Protein AF-A0A3E3E0M1-F1 (afdb_monomer)

Nearest PDB structures (foldseek):
  2y7b-assembly1_A  TM=3.492E-01  e=2.362E+00  Homo sapiens

Secondary structure (DSSP, 8-state):
-EEEETTT--EEE-B---TTTTTT---SEEEEETTEEEEEEEE-SPPPTT-GGGEEEETTEEEEEEE-S-HHHHHHHHHHHHHHHHT-

Sequence (88 aa):
MKAINLESGKEYEVYLPDKYTNQVMTADYWTEIDGKTLLLVEINEPVQEGHEYHCYRIENKIYQGIWTNSHDELVQMYRETREQLRLF

Radius of gyration: 14.51 Å; Cα contacts (8 Å, |Δi|>4): 151; chains: 1; bounding box: 39×24×37 Å

Organism: NCBI:txid1323

Structure (mmCIF, N/CA/C/O backbone):
data_AF-A0A3E3E0M1-F1
#
_entry.id   AF-A0A3E3E0M1-F1
#
loop_
_atom_site.group_PDB
_atom_site.id
_atom_site.type_symbol
_atom_site.label_atom_id
_atom_site.label_alt_id
_atom_site.label_com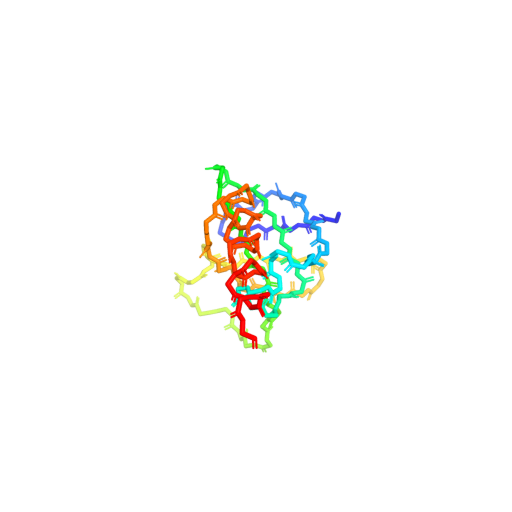p_id
_atom_site.label_asym_id
_atom_site.label_entity_id
_atom_site.label_seq_id
_atom_site.pdbx_PDB_ins_code
_atom_site.Cartn_x
_atom_site.Cartn_y
_atom_site.Cartn_z
_atom_site.occupancy
_atom_site.B_iso_or_equiv
_atom_site.auth_seq_id
_atom_site.auth_comp_id
_atom_site.auth_asym_id
_atom_site.auth_atom_id
_atom_site.pdbx_PDB_model_num
ATOM 1 N N . MET A 1 1 ? -10.885 -3.359 -5.815 1.00 94.31 1 MET A N 1
ATOM 2 C CA . MET A 1 1 ? -11.132 -3.653 -4.374 1.00 94.31 1 MET A CA 1
ATOM 3 C C . MET A 1 1 ? -10.751 -2.389 -3.634 1.00 94.31 1 MET A C 1
ATOM 5 O O . MET A 1 1 ? -9.937 -1.656 -4.170 1.00 94.31 1 MET A O 1
ATOM 9 N N . LYS A 1 2 ? -11.322 -2.084 -2.467 1.00 97.19 2 LYS A N 1
ATOM 10 C CA . LYS A 1 2 ? -11.072 -0.789 -1.823 1.00 97.19 2 LYS A CA 1
ATOM 11 C C . LYS A 1 2 ? -10.335 -0.912 -0.498 1.00 97.19 2 LYS A C 1
ATOM 13 O O . LYS A 1 2 ? -10.725 -1.715 0.347 1.00 97.19 2 LYS A O 1
ATOM 18 N N . ALA A 1 3 ? -9.323 -0.070 -0.326 1.00 97.75 3 ALA A N 1
ATOM 19 C CA . ALA A 1 3 ? -8.698 0.225 0.954 1.00 97.75 3 ALA A CA 1
ATOM 20 C C . ALA A 1 3 ? -9.261 1.522 1.528 1.00 97.75 3 ALA A C 1
ATOM 22 O O . ALA A 1 3 ? -9.449 2.495 0.803 1.00 97.75 3 ALA A O 1
ATOM 23 N N . ILE A 1 4 ? -9.495 1.543 2.836 1.00 98.00 4 ILE A N 1
ATOM 24 C CA . ILE A 1 4 ? -9.982 2.705 3.579 1.00 98.00 4 ILE A CA 1
ATOM 25 C C . ILE A 1 4 ? -8.889 3.123 4.557 1.00 98.00 4 ILE A C 1
ATOM 27 O O . ILE A 1 4 ? -8.546 2.341 5.441 1.00 98.00 4 ILE A O 1
ATOM 31 N N . ASN A 1 5 ? -8.342 4.328 4.422 1.00 97.31 5 ASN A N 1
ATOM 32 C CA . ASN A 1 5 ? -7.364 4.852 5.378 1.00 97.31 5 ASN A CA 1
ATOM 33 C C . ASN A 1 5 ? -8.022 5.053 6.756 1.00 97.31 5 ASN A C 1
ATOM 35 O O . ASN A 1 5 ? -9.097 5.648 6.837 1.00 97.31 5 ASN A O 1
ATOM 39 N N . LEU A 1 6 ? -7.400 4.547 7.824 1.00 96.31 6 LEU A N 1
ATOM 40 C CA . LEU A 1 6 ? -8.023 4.517 9.153 1.00 96.31 6 LEU A CA 1
ATOM 41 C C . LEU A 1 6 ? -8.130 5.895 9.817 1.00 96.31 6 LEU A C 1
ATOM 43 O O . LEU A 1 6 ? -9.058 6.108 10.590 1.00 96.31 6 LEU A O 1
ATOM 47 N N . GLU A 1 7 ? -7.225 6.822 9.506 1.00 95.38 7 GLU A N 1
ATOM 48 C CA . GLU A 1 7 ? -7.265 8.190 10.037 1.00 95.38 7 GLU A CA 1
ATOM 49 C C . GLU A 1 7 ? -8.286 9.059 9.286 1.00 95.38 7 GLU A C 1
ATOM 51 O O . GLU A 1 7 ? -9.165 9.676 9.882 1.00 95.38 7 GLU A O 1
ATOM 56 N N . SER A 1 8 ? -8.177 9.113 7.957 1.00 96.12 8 SER A N 1
ATOM 57 C CA . SER A 1 8 ? -8.943 10.051 7.124 1.00 96.12 8 SER A CA 1
ATOM 58 C C . SER A 1 8 ? -10.280 9.504 6.621 1.00 96.12 8 SER A C 1
ATOM 60 O O . SER A 1 8 ? -11.105 10.271 6.125 1.00 96.12 8 SER A O 1
ATOM 62 N N . GLY A 1 9 ? -10.482 8.185 6.665 1.00 96.75 9 GLY A N 1
ATOM 63 C CA . GLY A 1 9 ? -11.644 7.515 6.077 1.00 96.75 9 GLY A CA 1
ATOM 64 C C . GLY A 1 9 ? -11.684 7.531 4.543 1.00 96.75 9 GLY A C 1
ATOM 65 O O . GLY A 1 9 ? -12.669 7.080 3.962 1.00 96.75 9 GLY A O 1
ATOM 66 N N . LYS A 1 10 ? -10.647 8.046 3.867 1.00 97.12 10 LYS A N 1
ATOM 67 C CA . LYS A 1 10 ? -10.582 8.086 2.399 1.00 97.12 10 LYS A CA 1
ATOM 68 C C . LYS A 1 10 ? -10.454 6.684 1.808 1.00 97.12 10 LYS A C 1
ATOM 70 O O . LYS A 1 10 ? -9.716 5.850 2.334 1.00 97.12 10 LYS A O 1
ATOM 75 N N . GLU A 1 11 ? -11.139 6.467 0.688 1.00 97.94 11 GLU A N 1
ATOM 76 C CA . GLU A 1 11 ? -11.115 5.212 -0.062 1.00 97.94 11 GLU A CA 1
ATOM 77 C C . GLU A 1 11 ? -10.144 5.278 -1.244 1.00 97.94 11 GLU A C 1
ATOM 79 O O . GLU A 1 11 ? -10.109 6.274 -1.968 1.00 97.94 11 GLU A O 1
ATOM 84 N N . TYR A 1 12 ? -9.424 4.184 -1.479 1.00 97.81 12 TYR A N 1
ATOM 85 C CA . TYR A 1 12 ? -8.490 4.018 -2.591 1.00 97.81 12 TYR A CA 1
ATOM 86 C C . TYR A 1 12 ? -8.730 2.673 -3.278 1.00 97.81 12 TYR A C 1
ATOM 88 O O . TYR A 1 12 ? -8.949 1.662 -2.605 1.00 97.81 12 TYR A O 1
ATOM 96 N N . GLU A 1 13 ? -8.693 2.648 -4.612 1.00 98.25 13 GLU A N 1
ATOM 97 C CA . GLU A 1 13 ? -8.711 1.388 -5.361 1.00 98.25 13 GLU A CA 1
ATOM 98 C C . GLU A 1 13 ? -7.370 0.675 -5.204 1.00 98.25 13 GLU A C 1
ATOM 100 O O . GLU A 1 13 ? -6.319 1.255 -5.455 1.00 98.25 13 GLU A O 1
ATOM 105 N N . VAL A 1 14 ? -7.420 -0.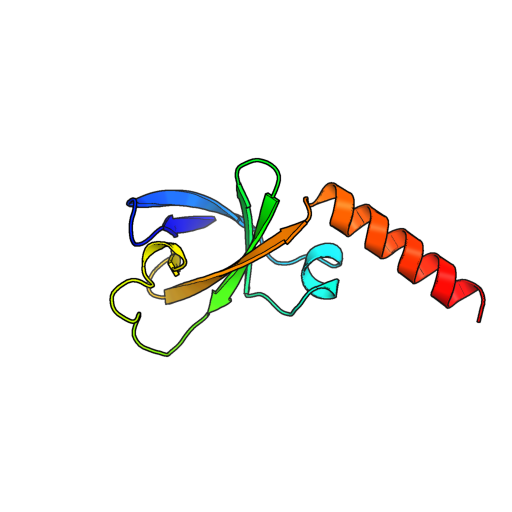595 -4.816 1.00 98.12 14 VAL A N 1
ATOM 106 C CA . VAL A 1 14 ? -6.243 -1.444 -4.645 1.00 98.12 14 VAL A CA 1
ATOM 107 C C . VAL A 1 14 ? -6.216 -2.587 -5.648 1.00 98.12 14 VAL A C 1
ATOM 109 O O . VAL A 1 14 ? -7.255 -3.114 -6.072 1.00 98.12 14 VAL A O 1
ATOM 112 N N . TYR A 1 15 ? -4.995 -2.996 -5.971 1.00 97.75 15 TYR A N 1
ATOM 113 C CA . TYR A 1 15 ? -4.659 -4.007 -6.959 1.00 97.75 15 TYR A CA 1
ATOM 114 C C . TYR A 1 15 ? -3.798 -5.099 -6.333 1.00 97.75 15 TYR A C 1
ATOM 116 O O . TYR A 1 15 ? -3.118 -4.883 -5.328 1.00 97.75 15 TYR A O 1
ATOM 124 N N . LEU A 1 16 ? -3.811 -6.280 -6.948 1.00 98.00 16 LEU A N 1
ATOM 125 C CA . LEU A 1 16 ? -2.887 -7.343 -6.572 1.00 98.00 16 LEU A CA 1
ATOM 126 C C . LEU A 1 16 ? -1.445 -6.955 -6.948 1.00 98.00 16 LEU A C 1
ATOM 128 O O . LEU A 1 16 ? -1.247 -6.287 -7.969 1.00 98.00 16 LEU A O 1
ATOM 132 N N . PRO A 1 17 ? -0.445 -7.386 -6.162 1.00 97.19 17 PRO A N 1
ATOM 133 C CA . PRO A 1 17 ? 0.959 -7.154 -6.458 1.00 97.19 17 PRO A CA 1
ATOM 134 C C . PRO A 1 17 ? 1.342 -7.721 -7.820 1.00 97.19 17 PRO A C 1
ATOM 136 O O . PRO A 1 17 ? 0.970 -8.841 -8.181 1.00 97.19 17 PRO A O 1
ATOM 139 N N . ASP A 1 18 ? 2.153 -6.972 -8.553 1.00 96.31 18 ASP A N 1
ATOM 140 C CA . ASP A 1 18 ? 2.762 -7.428 -9.790 1.00 96.31 18 ASP A CA 1
ATOM 141 C C . ASP A 1 18 ? 4.267 -7.657 -9.615 1.00 96.31 18 ASP A C 1
ATOM 143 O O . ASP A 1 18 ? 4.837 -7.552 -8.528 1.00 96.31 18 ASP A O 1
ATOM 147 N N . LYS A 1 19 ? 4.947 -8.020 -10.704 1.00 95.62 19 LYS A N 1
ATOM 148 C CA . LYS A 1 19 ? 6.390 -8.286 -10.670 1.00 95.62 19 LYS A CA 1
ATOM 149 C C . LYS A 1 19 ? 7.232 -7.055 -10.300 1.00 95.62 19 LYS A C 1
ATOM 151 O O . LYS A 1 19 ? 8.374 -7.243 -9.895 1.00 95.62 19 LYS A O 1
ATOM 156 N N . TYR A 1 20 ? 6.710 -5.841 -10.481 1.00 96.44 20 TYR A N 1
ATOM 157 C CA . TYR A 1 20 ? 7.411 -4.594 -10.192 1.00 96.44 20 TYR A CA 1
ATOM 158 C C . TYR A 1 20 ? 7.256 -4.217 -8.723 1.00 96.44 20 TYR A C 1
ATOM 160 O O . TYR A 1 20 ? 8.239 -3.843 -8.093 1.00 96.44 20 TYR A O 1
ATOM 168 N N . THR A 1 21 ? 6.067 -4.378 -8.145 1.00 96.25 21 THR A N 1
ATOM 169 C CA . THR A 1 21 ? 5.860 -4.168 -6.706 1.00 96.25 21 THR A CA 1
ATOM 170 C C . THR A 1 21 ? 6.533 -5.267 -5.883 1.00 96.25 21 THR A C 1
ATOM 172 O O . THR A 1 21 ? 7.195 -4.975 -4.890 1.00 96.25 21 THR A O 1
ATOM 175 N N . ASN A 1 22 ? 6.472 -6.522 -6.348 1.00 94.69 22 ASN A N 1
ATOM 176 C CA . ASN A 1 22 ? 7.088 -7.669 -5.669 1.00 94.69 22 ASN A CA 1
ATOM 177 C C . ASN A 1 22 ? 8.619 -7.620 -5.620 1.00 94.69 22 ASN A C 1
ATOM 179 O O . ASN A 1 22 ? 9.219 -8.311 -4.799 1.00 94.69 22 ASN A O 1
ATOM 183 N N . GLN A 1 23 ? 9.265 -6.832 -6.486 1.00 92.94 23 GLN A N 1
ATOM 184 C CA . GLN A 1 23 ? 10.717 -6.646 -6.424 1.00 92.94 23 GLN A CA 1
ATOM 185 C C . GLN A 1 23 ? 11.138 -5.832 -5.188 1.00 92.94 23 GLN A C 1
ATOM 187 O O . GLN A 1 23 ? 12.266 -5.975 -4.728 1.00 92.94 23 GLN A O 1
ATOM 192 N N . VAL A 1 24 ? 10.248 -4.967 -4.681 1.00 93.88 24 VAL A N 1
ATOM 193 C CA . VAL A 1 24 ? 10.497 -4.125 -3.505 1.00 93.88 24 VAL A CA 1
ATOM 194 C C . VAL A 1 24 ? 10.309 -4.962 -2.249 1.00 93.88 24 VAL A C 1
ATOM 196 O O . VAL A 1 24 ? 11.208 -5.056 -1.418 1.00 93.88 24 VAL A O 1
ATOM 199 N N . MET A 1 25 ? 9.136 -5.585 -2.127 1.00 94.69 25 MET A N 1
ATOM 200 C CA . MET A 1 25 ? 8.809 -6.521 -1.058 1.00 94.69 25 MET A CA 1
ATOM 201 C C . MET A 1 25 ? 7.559 -7.331 -1.405 1.00 94.69 25 MET A C 1
ATOM 203 O O . MET A 1 25 ? 6.793 -6.971 -2.297 1.00 94.69 25 MET A O 1
ATOM 207 N N . THR A 1 26 ? 7.324 -8.410 -0.658 1.00 94.69 26 THR A N 1
ATOM 208 C CA . THR A 1 26 ? 6.051 -9.138 -0.717 1.00 94.69 26 THR A CA 1
ATOM 209 C C . THR A 1 26 ? 4.976 -8.326 -0.002 1.00 94.69 26 THR A C 1
ATOM 211 O O . THR A 1 26 ? 5.028 -8.169 1.215 1.00 94.69 26 THR A O 1
ATOM 214 N N . ALA A 1 27 ? 4.033 -7.799 -0.775 1.00 97.06 27 ALA A N 1
ATOM 215 C CA . ALA A 1 27 ? 2.842 -7.113 -0.288 1.00 97.06 27 ALA A CA 1
ATOM 216 C C . ALA A 1 27 ? 1.596 -7.943 -0.616 1.00 97.06 27 ALA A C 1
ATOM 218 O O . ALA A 1 27 ? 1.654 -8.824 -1.470 1.00 97.06 27 ALA A O 1
ATOM 219 N N . ASP A 1 28 ? 0.473 -7.648 0.030 1.00 97.81 28 ASP A N 1
ATOM 220 C CA . ASP A 1 28 ? -0.819 -8.274 -0.269 1.00 97.81 28 ASP A CA 1
ATOM 221 C C . ASP A 1 28 ? -1.582 -7.492 -1.336 1.00 97.81 28 ASP A C 1
ATOM 223 O O . ASP A 1 28 ? -2.268 -8.074 -2.177 1.00 97.81 28 ASP A O 1
ATOM 227 N N . TYR A 1 29 ? -1.428 -6.166 -1.316 1.00 98.31 29 TYR A N 1
ATOM 228 C CA . TYR A 1 29 ? -2.036 -5.244 -2.266 1.00 98.31 29 TYR A CA 1
ATOM 229 C C . TYR A 1 29 ? -1.130 -4.042 -2.525 1.00 98.31 29 TYR A C 1
ATOM 231 O O . TYR A 1 29 ? -0.183 -3.773 -1.784 1.00 98.31 29 TYR A O 1
ATOM 239 N N . TRP A 1 30 ? -1.455 -3.274 -3.560 1.00 98.19 30 TRP A N 1
ATOM 240 C CA . TRP A 1 30 ? -0.882 -1.950 -3.770 1.00 98.19 30 TRP A CA 1
ATOM 241 C C . TRP A 1 30 ? -1.908 -0.969 -4.340 1.00 98.19 30 TRP A C 1
ATOM 243 O O . TRP A 1 30 ? -2.919 -1.368 -4.917 1.00 98.19 30 TRP A O 1
ATOM 253 N N . THR A 1 31 ? -1.641 0.323 -4.175 1.00 97.88 31 THR A N 1
ATOM 254 C CA . THR A 1 31 ? -2.381 1.430 -4.800 1.00 97.88 31 THR A CA 1
ATOM 255 C C . THR A 1 31 ? -1.414 2.540 -5.187 1.00 97.88 31 THR A C 1
ATOM 257 O O . THR A 1 31 ? -0.301 2.611 -4.666 1.00 97.88 31 THR A O 1
ATOM 260 N N . GLU A 1 32 ? -1.844 3.428 -6.076 1.00 97.12 32 GLU A N 1
ATOM 261 C CA . GLU A 1 32 ? -1.142 4.673 -6.367 1.00 97.12 32 GLU A CA 1
ATOM 262 C C . GLU A 1 32 ? -1.880 5.851 -5.732 1.00 97.12 32 GLU A C 1
ATOM 264 O O . GLU A 1 32 ? -3.101 5.970 -5.848 1.00 97.12 32 GLU A O 1
ATOM 269 N N . ILE A 1 33 ? -1.143 6.703 -5.025 1.00 95.69 33 ILE A N 1
ATOM 270 C CA . ILE A 1 33 ? -1.663 7.902 -4.368 1.00 95.69 33 ILE A CA 1
ATOM 271 C C . ILE A 1 33 ? -0.631 9.006 -4.582 1.00 95.69 33 ILE A C 1
ATOM 273 O O . ILE A 1 33 ? 0.550 8.811 -4.304 1.00 95.69 33 ILE A O 1
ATOM 277 N N . ASP A 1 34 ? -1.071 10.151 -5.104 1.00 94.38 34 ASP A N 1
ATOM 278 C CA . ASP A 1 34 ? -0.223 11.321 -5.369 1.00 94.38 34 ASP A CA 1
ATOM 279 C C . ASP A 1 34 ? 1.065 10.992 -6.158 1.00 94.38 34 ASP A C 1
ATOM 281 O O . ASP A 1 34 ? 2.143 11.529 -5.900 1.00 94.38 34 ASP A O 1
ATOM 285 N N . GLY A 1 35 ? 0.959 10.075 -7.130 1.00 95.56 35 GLY A N 1
ATOM 286 C CA . GLY A 1 35 ? 2.074 9.638 -7.978 1.00 95.56 35 GLY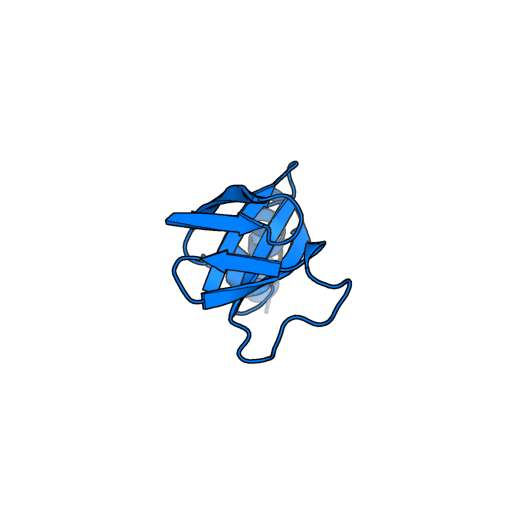 A CA 1
ATOM 287 C C . GLY A 1 35 ? 3.098 8.739 -7.275 1.00 95.56 35 GLY A C 1
ATOM 288 O O . GLY A 1 35 ? 4.194 8.523 -7.796 1.00 95.56 35 GLY A O 1
ATOM 289 N N . LYS A 1 36 ? 2.780 8.225 -6.084 1.00 97.38 36 LYS A N 1
ATOM 290 C CA . LYS A 1 36 ? 3.604 7.271 -5.336 1.00 97.38 36 LYS A CA 1
ATOM 291 C C . LYS A 1 36 ? 2.884 5.944 -5.176 1.00 97.38 36 LYS A C 1
ATOM 293 O O . LYS A 1 36 ? 1.674 5.895 -4.966 1.00 97.38 36 LYS A O 1
ATOM 298 N N . THR A 1 37 ? 3.654 4.864 -5.244 1.00 98.00 37 THR A N 1
ATOM 299 C CA . THR A 1 37 ? 3.144 3.523 -4.967 1.00 98.00 37 THR A CA 1
ATOM 300 C C . THR A 1 37 ? 3.095 3.318 -3.458 1.00 98.00 37 THR A C 1
ATOM 302 O O . THR A 1 37 ? 4.096 3.501 -2.759 1.00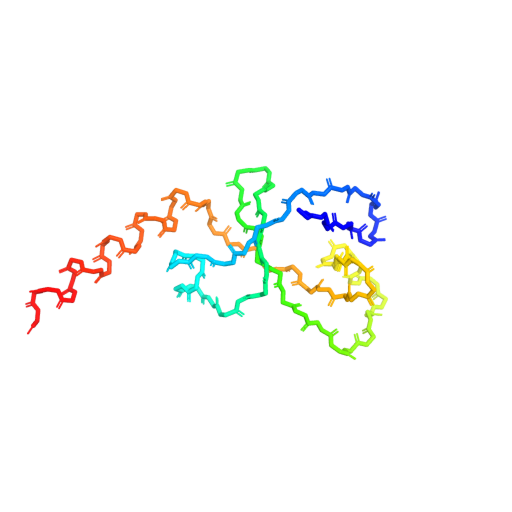 98.00 37 THR A O 1
ATOM 305 N N . LEU A 1 38 ? 1.937 2.902 -2.963 1.00 98.12 38 LEU A N 1
ATOM 306 C CA . LEU A 1 38 ? 1.738 2.435 -1.602 1.00 98.12 38 LEU A CA 1
ATOM 307 C C . LEU A 1 38 ? 1.564 0.919 -1.625 1.00 98.12 38 LEU A C 1
ATOM 309 O O . LEU A 1 38 ? 0.606 0.412 -2.210 1.00 98.12 38 LEU A O 1
ATOM 313 N N . LEU A 1 39 ? 2.474 0.205 -0.973 1.00 98.31 39 LEU A N 1
ATOM 314 C CA . LEU A 1 39 ? 2.376 -1.234 -0.751 1.00 98.31 39 LEU A CA 1
ATOM 315 C C . LEU A 1 39 ? 1.629 -1.491 0.558 1.00 98.31 39 LEU A C 1
ATOM 317 O O . LEU A 1 39 ? 1.872 -0.809 1.551 1.00 98.31 39 LEU A O 1
ATOM 321 N N . LEU A 1 40 ? 0.719 -2.459 0.559 1.00 98.19 40 LEU A N 1
ATOM 322 C CA . LEU A 1 40 ? -0.125 -2.796 1.701 1.00 98.19 40 LEU A CA 1
ATOM 323 C C . LEU A 1 40 ? 0.197 -4.211 2.170 1.00 98.19 40 LEU A C 1
ATOM 325 O O . LEU A 1 40 ? 0.048 -5.166 1.406 1.00 98.19 40 LEU A O 1
ATOM 329 N N . VAL A 1 41 ? 0.625 -4.327 3.424 1.00 97.38 41 VAL A N 1
ATOM 330 C CA . VAL A 1 41 ? 0.990 -5.596 4.067 1.00 97.38 41 VAL A CA 1
ATOM 331 C C . VAL A 1 41 ? 0.038 -5.853 5.222 1.00 97.38 41 VAL A C 1
ATOM 333 O O . VAL A 1 41 ? -0.130 -4.983 6.077 1.00 97.38 41 VAL A O 1
ATOM 336 N N . GLU A 1 42 ? -0.603 -7.017 5.240 1.00 97.38 42 GLU A N 1
ATOM 337 C CA . GLU A 1 42 ? -1.521 -7.406 6.307 1.00 97.38 42 GLU A CA 1
ATOM 338 C C . GLU A 1 42 ? -0.784 -7.438 7.647 1.00 97.38 42 GLU A C 1
ATOM 340 O O . GLU A 1 42 ? 0.278 -8.050 7.784 1.00 97.38 42 GLU A O 1
ATOM 345 N N . ILE A 1 43 ? -1.369 -6.795 8.655 1.00 95.81 43 ILE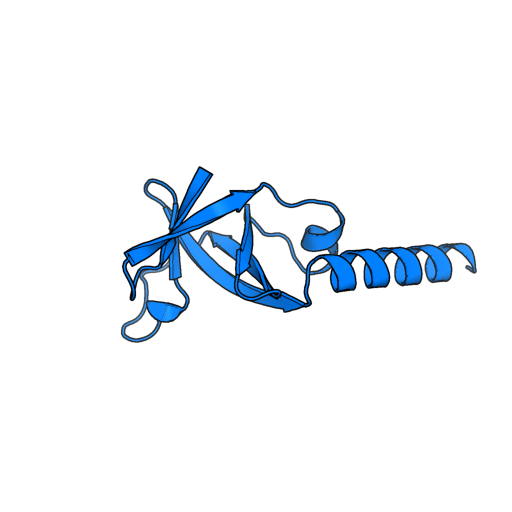 A N 1
ATOM 346 C CA . ILE A 1 43 ? -0.878 -6.855 10.026 1.00 95.81 43 ILE A CA 1
ATOM 347 C C . ILE A 1 43 ? -1.892 -7.580 10.901 1.00 95.81 43 ILE A C 1
ATOM 349 O O . ILE A 1 43 ? -3.100 -7.374 10.804 1.00 95.81 43 ILE A O 1
ATOM 353 N N . ASN A 1 44 ? -1.374 -8.428 11.785 1.00 93.38 44 ASN A N 1
ATOM 354 C CA . ASN A 1 44 ? -2.170 -9.125 12.798 1.00 93.38 44 ASN A CA 1
ATOM 355 C C . ASN A 1 44 ? -2.075 -8.449 14.173 1.00 93.38 44 ASN A C 1
ATOM 357 O O . ASN A 1 44 ? -2.700 -8.894 15.135 1.00 93.38 44 ASN A O 1
ATOM 361 N N . GLU A 1 45 ? -1.271 -7.393 14.275 1.00 90.00 45 GLU A N 1
ATOM 362 C CA . GLU A 1 45 ? -1.084 -6.628 15.499 1.00 90.00 45 GLU A CA 1
ATOM 363 C C . GLU A 1 45 ? -2.117 -5.497 15.595 1.00 90.00 45 GLU A C 1
ATOM 365 O O . GLU A 1 45 ? -2.540 -4.954 14.568 1.00 90.00 45 GLU A O 1
ATOM 370 N N . PRO A 1 46 ? -2.530 -5.113 16.815 1.00 90.19 46 PRO A N 1
ATOM 371 C CA . PRO A 1 46 ? -3.360 -3.934 17.008 1.00 90.19 46 PRO A CA 1
ATOM 372 C C . PRO A 1 46 ? -2.681 -2.682 16.448 1.00 90.19 46 PRO A C 1
ATOM 374 O O . PRO A 1 46 ? -1.478 -2.482 16.630 1.00 90.19 46 PRO A O 1
ATOM 377 N N . VAL A 1 47 ? -3.467 -1.805 15.822 1.00 91.94 47 VAL A N 1
ATOM 378 C CA . VAL A 1 47 ? -2.984 -0.483 15.411 1.00 91.94 47 VAL A CA 1
ATOM 379 C C . VAL A 1 47 ? -2.611 0.302 16.665 1.00 91.94 47 VAL A C 1
ATOM 381 O O . VAL A 1 47 ? -3.430 0.456 17.571 1.00 91.94 47 VAL A O 1
ATOM 384 N N . GLN A 1 48 ? -1.360 0.752 16.731 1.00 89.44 48 GLN A N 1
ATOM 385 C CA . GLN A 1 48 ? -0.874 1.580 17.830 1.00 89.44 48 GLN A CA 1
ATOM 386 C C . GLN A 1 48 ? -1.430 2.999 17.696 1.00 89.44 48 GLN A C 1
ATOM 388 O O . GLN A 1 48 ? -1.568 3.505 16.581 1.00 89.44 48 GLN A O 1
ATOM 393 N N . GLU A 1 49 ? -1.728 3.632 18.831 1.00 89.94 49 GLU A N 1
ATOM 394 C CA . GLU A 1 49 ? -2.213 5.013 18.860 1.00 89.94 49 GLU A CA 1
ATOM 395 C C . GLU A 1 49 ? -1.212 5.939 18.162 1.00 89.94 49 GLU A C 1
ATOM 397 O O . GLU A 1 49 ? -0.012 5.916 18.446 1.00 89.94 49 GLU A O 1
ATOM 402 N N . GLY A 1 50 ? -1.715 6.739 17.229 1.00 88.06 50 GLY A N 1
ATOM 403 C CA . GLY A 1 50 ? -0.914 7.637 16.415 1.00 88.06 50 GLY A CA 1
ATOM 404 C C . 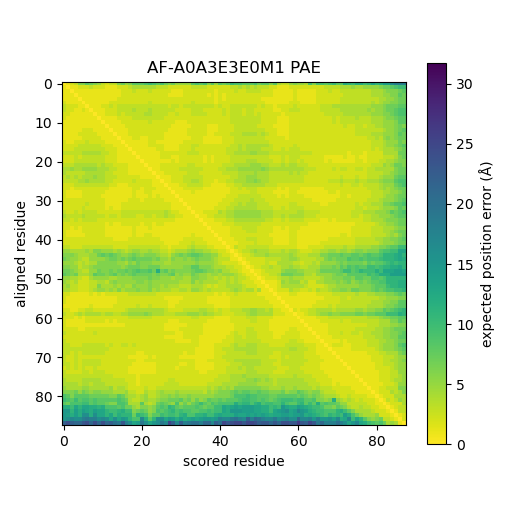GLY A 1 50 ? -0.319 6.991 15.167 1.00 88.06 50 GLY A C 1
ATOM 405 O O . GLY A 1 50 ? 0.359 7.700 14.441 1.00 88.06 50 GLY A O 1
ATOM 406 N N . HIS A 1 51 ? -0.534 5.699 14.884 1.00 87.94 51 HIS A N 1
ATOM 407 C CA . HIS A 1 51 ? -0.089 5.027 13.647 1.00 87.94 51 HIS A CA 1
ATOM 408 C C . HIS A 1 51 ? -1.230 4.798 12.635 1.00 87.94 51 HIS A C 1
ATOM 410 O O . HIS A 1 51 ? -1.024 4.198 11.574 1.00 87.94 51 HIS A O 1
ATOM 416 N N . GLU A 1 52 ? -2.438 5.285 12.923 1.00 91.44 52 GLU A N 1
ATOM 417 C CA . GLU A 1 52 ? -3.638 5.100 12.100 1.00 91.44 52 GLU A CA 1
ATOM 418 C C . GLU A 1 52 ? -3.477 5.705 10.700 1.00 91.44 52 GLU A C 1
ATOM 420 O O . GLU A 1 52 ? -3.992 5.159 9.725 1.00 91.44 52 GLU A O 1
ATOM 425 N N . TYR A 1 53 ? -2.711 6.793 10.586 1.00 88.12 53 TYR A N 1
ATOM 426 C CA . TYR A 1 53 ? -2.451 7.500 9.329 1.00 88.12 53 TYR A CA 1
ATOM 427 C C . TYR A 1 53 ? -1.726 6.639 8.282 1.00 88.12 53 TYR A C 1
ATOM 429 O O . TYR A 1 53 ? -1.895 6.838 7.076 1.00 88.12 53 TYR A O 1
ATOM 437 N N . HIS A 1 54 ? -0.978 5.626 8.731 1.00 93.12 54 HIS A N 1
ATOM 438 C CA . HIS A 1 54 ? -0.308 4.642 7.881 1.00 93.12 54 HIS A CA 1
ATOM 439 C C . HIS A 1 54 ? -1.085 3.334 7.714 1.00 93.12 54 HIS A C 1
ATOM 441 O O . HIS A 1 54 ? -0.609 2.438 7.018 1.00 93.12 54 HIS A O 1
ATOM 447 N N . CYS A 1 55 ? -2.258 3.197 8.328 1.00 97.00 55 CYS A N 1
ATOM 448 C CA . CYS A 1 55 ? -3.014 1.954 8.323 1.00 97.00 55 CYS A CA 1
ATOM 449 C C . CYS A 1 55 ? -4.256 2.049 7.435 1.00 97.00 55 CYS A C 1
ATOM 451 O O . CYS A 1 55 ? -4.920 3.084 7.335 1.00 97.00 55 CYS A O 1
ATOM 453 N N . TYR A 1 56 ? -4.584 0.931 6.796 1.00 98.00 56 TYR A N 1
ATOM 454 C CA . TYR A 1 56 ? -5.685 0.818 5.855 1.00 98.00 56 TYR A CA 1
ATOM 455 C C . TYR A 1 56 ? -6.520 -0.412 6.175 1.00 98.00 56 TYR A C 1
ATOM 457 O O . TYR A 1 56 ? -5.989 -1.479 6.467 1.00 98.00 56 TYR A O 1
ATOM 465 N N . ARG A 1 57 ? -7.840 -0.282 6.085 1.00 97.69 57 ARG A N 1
ATOM 466 C CA . ARG A 1 57 ? -8.763 -1.409 6.158 1.00 97.69 57 ARG A CA 1
ATOM 467 C C . ARG A 1 57 ? -9.173 -1.835 4.761 1.00 97.69 57 ARG A C 1
ATOM 469 O O . ARG A 1 57 ? -9.691 -1.020 4.000 1.00 97.69 57 ARG A O 1
ATOM 476 N N . ILE A 1 58 ? -9.009 -3.115 4.468 1.00 97.81 58 ILE A N 1
ATOM 477 C CA . ILE A 1 58 ? -9.596 -3.770 3.300 1.00 97.81 58 ILE A CA 1
ATOM 478 C C . ILE A 1 58 ? -10.479 -4.885 3.849 1.00 97.81 58 ILE A C 1
ATOM 480 O O . ILE A 1 58 ? -10.006 -5.756 4.579 1.00 97.81 58 ILE A O 1
ATOM 484 N N . GLU A 1 59 ? -11.775 -4.824 3.547 1.00 95.06 59 GLU A N 1
ATOM 485 C CA . GLU A 1 59 ? -12.778 -5.714 4.145 1.00 95.06 59 GLU A CA 1
ATOM 486 C C . GLU A 1 59 ? -12.702 -5.695 5.690 1.00 95.06 59 GLU A C 1
ATOM 488 O O . GLU A 1 59 ? -12.910 -4.645 6.300 1.00 95.06 59 GLU A O 1
ATOM 493 N N . ASN A 1 60 ? -12.385 -6.831 6.323 1.00 93.94 60 ASN A N 1
ATOM 494 C CA . ASN A 1 60 ? -12.264 -6.982 7.779 1.00 93.94 60 ASN A CA 1
ATOM 495 C C . ASN A 1 60 ? -10.809 -7.095 8.263 1.00 93.94 60 ASN A C 1
ATOM 497 O O . ASN A 1 60 ? -10.573 -7.481 9.407 1.00 93.94 60 ASN A O 1
ATOM 501 N N . LYS A 1 61 ? -9.839 -6.788 7.399 1.00 97.31 61 LYS A N 1
ATOM 502 C CA . LYS A 1 61 ? -8.408 -6.915 7.679 1.00 97.31 61 LYS A CA 1
ATOM 503 C C . LYS A 1 61 ? -7.726 -5.553 7.667 1.00 97.31 61 LYS A C 1
ATOM 505 O O . LYS A 1 61 ? -8.170 -4.632 6.975 1.00 97.31 61 LYS A O 1
ATOM 510 N N . ILE A 1 62 ? -6.657 -5.436 8.448 1.00 97.50 62 ILE A N 1
ATOM 511 C CA . ILE A 1 62 ? -5.868 -4.213 8.579 1.00 97.50 62 ILE A CA 1
ATOM 512 C C . ILE A 1 62 ? -4.520 -4.413 7.900 1.00 97.50 62 ILE A C 1
ATOM 514 O O . ILE A 1 62 ? -3.888 -5.457 8.035 1.00 97.50 62 ILE A O 1
ATOM 518 N N . TYR A 1 63 ? -4.098 -3.387 7.175 1.00 98.00 63 TYR A N 1
ATOM 519 C CA . TYR A 1 63 ? -2.880 -3.364 6.392 1.00 98.00 63 TYR A CA 1
ATOM 520 C C . TYR A 1 63 ? -2.042 -2.158 6.789 1.00 98.00 63 TYR A C 1
ATOM 522 O O . TYR A 1 63 ? -2.564 -1.047 6.905 1.00 98.00 63 TYR A O 1
ATOM 530 N N . GLN A 1 64 ? -0.740 -2.365 6.949 1.00 97.25 64 GLN A N 1
ATOM 531 C CA . GLN A 1 64 ? 0.227 -1.287 7.071 1.00 97.25 64 GLN A CA 1
ATOM 532 C C . GLN A 1 64 ? 0.667 -0.833 5.679 1.00 97.25 64 GLN A C 1
ATOM 534 O O . GLN A 1 64 ? 1.009 -1.647 4.819 1.00 97.25 64 GLN A O 1
ATOM 539 N N . GLY A 1 65 ? 0.649 0.479 5.467 1.00 96.75 65 GLY A N 1
ATOM 540 C CA . GLY A 1 65 ? 1.095 1.125 4.246 1.00 96.75 65 GLY A CA 1
ATOM 541 C C . GLY A 1 65 ? 2.591 1.418 4.252 1.00 96.75 65 GLY A C 1
ATOM 542 O O . GLY A 1 65 ? 3.098 2.083 5.154 1.00 96.75 65 GLY A O 1
ATOM 543 N N . ILE A 1 66 ? 3.284 0.969 3.208 1.00 96.19 66 ILE A N 1
ATOM 544 C CA . ILE A 1 66 ? 4.709 1.198 2.975 1.00 96.19 66 ILE A CA 1
ATOM 545 C C . ILE A 1 66 ? 4.858 1.958 1.660 1.00 96.19 66 ILE A C 1
ATOM 547 O O . ILE A 1 66 ? 4.545 1.449 0.582 1.00 96.19 66 ILE A O 1
ATOM 551 N N . TRP A 1 67 ? 5.317 3.203 1.754 1.00 96.25 67 TRP A N 1
ATOM 552 C CA . TRP A 1 67 ? 5.528 4.057 0.590 1.00 96.25 67 TRP A CA 1
ATOM 553 C C . TRP A 1 67 ? 6.802 3.681 -0.154 1.00 96.25 67 TRP A C 1
ATOM 555 O O . TRP A 1 67 ? 7.845 3.426 0.449 1.00 96.25 67 TRP A O 1
ATOM 565 N N . THR A 1 68 ? 6.729 3.716 -1.478 1.00 96.50 68 THR A N 1
ATOM 566 C CA . THR A 1 68 ? 7.885 3.549 -2.354 1.00 96.50 68 THR A CA 1
ATOM 567 C C . THR A 1 68 ? 7.823 4.544 -3.517 1.00 96.50 68 THR 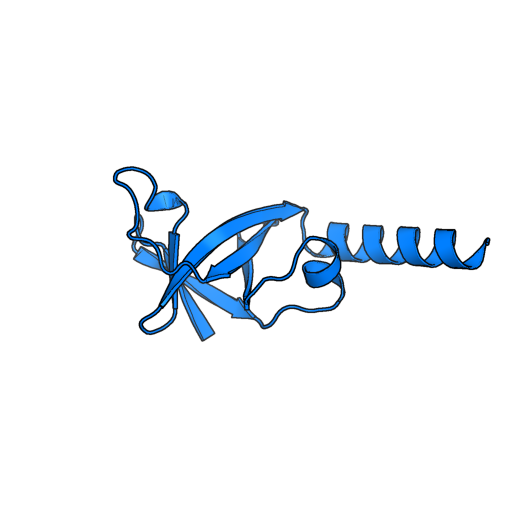A C 1
ATOM 569 O O . THR A 1 68 ? 7.059 5.514 -3.505 1.00 96.50 68 THR A O 1
ATOM 572 N N . ASN A 1 69 ? 8.687 4.345 -4.503 1.00 96.88 69 ASN A N 1
ATOM 573 C CA . ASN A 1 69 ? 8.745 5.094 -5.746 1.00 96.88 69 ASN A CA 1
ATOM 574 C C . ASN A 1 69 ? 7.423 5.050 -6.538 1.00 96.88 69 ASN A C 1
ATOM 576 O O . ASN A 1 69 ? 6.497 4.295 -6.222 1.00 96.88 69 ASN A O 1
ATOM 580 N N . SER A 1 70 ? 7.312 5.891 -7.568 1.00 97.56 70 SER A N 1
ATOM 581 C CA . SER A 1 70 ? 6.179 5.793 -8.494 1.00 97.56 70 SER A CA 1
ATOM 582 C C . SER A 1 70 ? 6.190 4.435 -9.196 1.00 97.56 70 SER A C 1
ATOM 584 O O . SER A 1 70 ? 7.233 3.786 -9.306 1.00 97.56 70 SER A O 1
ATOM 586 N N . HIS A 1 71 ? 5.036 3.983 -9.680 1.00 97.25 71 HIS A N 1
ATOM 587 C CA . HIS A 1 71 ? 4.972 2.689 -10.351 1.00 97.25 71 HIS A CA 1
ATOM 588 C C . HIS A 1 71 ? 5.865 2.657 -11.605 1.00 97.25 71 HIS A C 1
ATOM 590 O O . HIS A 1 71 ? 6.578 1.682 -11.836 1.00 97.25 71 HIS A O 1
ATOM 596 N N . ASP A 1 72 ? 5.922 3.759 -12.357 1.00 97.12 72 ASP A N 1
ATOM 597 C CA . ASP A 1 72 ? 6.807 3.909 -13.518 1.00 97.12 72 ASP A CA 1
ATOM 598 C C . ASP A 1 72 ? 8.295 3.783 -13.153 1.00 97.12 72 ASP A C 1
ATOM 600 O O . ASP A 1 72 ? 9.054 3.107 -13.854 1.00 97.12 72 ASP A O 1
ATOM 604 N N . GLU A 1 73 ? 8.713 4.374 -12.031 1.00 97.56 73 GLU A N 1
ATOM 605 C CA . GLU A 1 73 ? 10.076 4.233 -11.508 1.00 97.56 73 GLU A CA 1
ATOM 606 C C . GLU A 1 73 ? 10.373 2.768 -11.138 1.00 97.56 73 GLU A C 1
ATOM 608 O O . GLU A 1 73 ? 11.438 2.249 -11.480 1.00 97.56 73 GLU A O 1
ATOM 613 N N . LEU A 1 74 ? 9.417 2.056 -10.524 1.00 96.69 74 LEU A N 1
ATOM 614 C CA . LEU A 1 74 ? 9.565 0.625 -10.223 1.00 96.69 74 LEU A CA 1
ATOM 615 C C . LEU A 1 74 ? 9.702 -0.222 -11.497 1.00 96.69 74 LEU A C 1
ATOM 617 O O . LEU A 1 74 ? 10.506 -1.160 -11.547 1.00 96.69 74 LEU A O 1
ATOM 621 N N . VAL A 1 75 ? 8.944 0.102 -12.547 1.00 96.62 75 VAL A N 1
ATOM 622 C CA . VAL A 1 75 ? 9.052 -0.557 -13.857 1.00 96.62 75 VAL A CA 1
ATOM 623 C C . VAL A 1 75 ? 10.436 -0.333 -14.464 1.00 96.62 75 VAL A C 1
ATOM 625 O O . VAL A 1 75 ? 11.017 -1.270 -15.021 1.00 96.62 75 VAL A O 1
ATOM 628 N N . GLN A 1 76 ? 10.972 0.884 -14.364 1.00 96.25 76 GLN A N 1
ATOM 629 C CA . GLN A 1 76 ? 12.306 1.212 -14.856 1.00 96.25 76 GLN A CA 1
ATOM 630 C C . GLN A 1 76 ? 13.391 0.433 -14.098 1.00 96.25 76 GLN A C 1
ATOM 632 O O . GLN A 1 76 ? 14.172 -0.281 -14.729 1.00 96.25 76 GLN A O 1
ATOM 637 N N . MET A 1 77 ? 13.377 0.474 -12.764 1.00 94.56 77 MET A N 1
ATOM 638 C CA . MET A 1 77 ? 14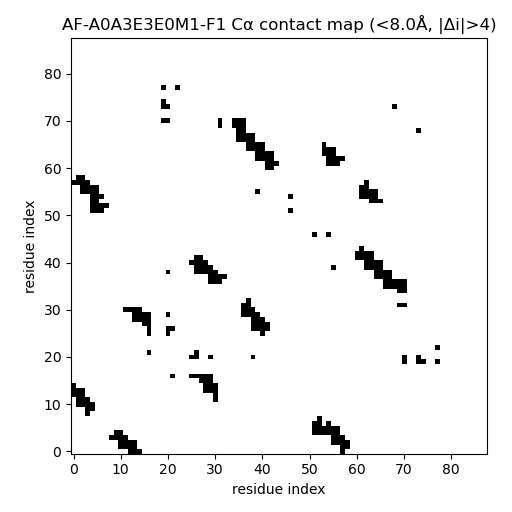.322 -0.260 -11.909 1.00 94.56 77 MET A CA 1
ATOM 639 C C . MET A 1 77 ? 14.333 -1.766 -12.202 1.00 94.56 77 MET A C 1
ATOM 641 O O . MET A 1 77 ? 15.389 -2.405 -12.239 1.00 94.56 77 MET A O 1
ATOM 645 N N . TYR A 1 78 ? 13.161 -2.341 -12.482 1.00 93.50 78 TYR A N 1
ATOM 646 C CA . TYR A 1 78 ? 13.042 -3.752 -12.839 1.00 93.50 78 TYR A CA 1
ATOM 647 C C . TYR A 1 78 ? 13.766 -4.089 -14.144 1.00 93.50 78 TYR A C 1
ATOM 649 O O . TYR A 1 78 ? 14.406 -5.139 -14.262 1.00 93.50 78 TYR A O 1
ATOM 657 N N . ARG A 1 79 ? 13.636 -3.216 -15.151 1.00 92.62 79 ARG A N 1
ATOM 658 C CA . ARG A 1 79 ? 14.290 -3.385 -16.456 1.00 92.62 79 ARG A CA 1
ATOM 659 C C . ARG A 1 79 ? 15.802 -3.298 -16.305 1.00 92.62 79 ARG A C 1
ATOM 661 O O . ARG A 1 79 ? 16.485 -4.204 -16.767 1.00 92.62 79 ARG A O 1
ATOM 668 N N . GLU A 1 80 ? 16.290 -2.292 -15.588 1.00 92.00 80 GLU A N 1
ATOM 669 C CA . GLU A 1 80 ? 17.720 -2.098 -15.323 1.00 92.00 80 GLU A CA 1
ATOM 670 C C . GLU A 1 80 ? 18.318 -3.298 -14.573 1.00 92.00 80 GLU A C 1
ATOM 672 O O . GLU A 1 80 ? 19.350 -3.840 -14.969 1.00 92.00 80 GLU A O 1
ATOM 677 N N . THR A 1 81 ? 17.621 -3.800 -13.549 1.00 89.00 81 THR A N 1
ATOM 678 C CA . THR A 1 81 ? 18.047 -4.988 -12.790 1.00 89.00 81 THR A CA 1
ATOM 679 C C . THR A 1 81 ? 18.112 -6.236 -13.677 1.00 89.00 81 THR A C 1
ATOM 681 O O . THR A 1 81 ? 19.073 -7.006 -13.635 1.00 89.00 81 THR A O 1
ATOM 684 N N . ARG A 1 82 ? 17.099 -6.449 -14.527 1.00 86.69 82 ARG A N 1
ATOM 685 C CA . ARG A 1 82 ? 17.061 -7.563 -15.490 1.00 86.69 82 ARG A CA 1
ATOM 686 C C . ARG A 1 82 ? 18.162 -7.460 -16.545 1.00 86.69 82 ARG A C 1
ATOM 688 O O . ARG A 1 82 ? 18.661 -8.495 -16.977 1.00 86.69 82 ARG A O 1
ATOM 695 N N . GLU A 1 83 ? 18.506 -6.255 -16.985 1.00 84.88 83 GLU A N 1
ATOM 696 C CA . GLU A 1 83 ? 19.609 -6.019 -17.918 1.00 84.88 83 GLU A CA 1
ATOM 697 C C . GLU A 1 83 ? 20.958 -6.335 -17.277 1.00 84.88 83 GLU A C 1
ATOM 699 O O . GLU A 1 83 ? 21.745 -7.063 -17.877 1.00 84.88 83 GLU A O 1
ATOM 704 N N . GLN A 1 84 ? 21.191 -5.898 -16.036 1.00 80.56 84 GLN A N 1
ATOM 705 C CA . GLN A 1 84 ? 22.409 -6.234 -15.296 1.00 80.56 84 GLN A CA 1
ATOM 706 C C . GLN A 1 84 ? 22.580 -7.748 -15.139 1.00 80.56 84 GLN A C 1
ATOM 708 O O . GLN A 1 84 ? 23.654 -8.271 -15.416 1.00 80.56 84 GLN A O 1
ATOM 713 N N . LEU A 1 85 ? 21.515 -8.473 -14.784 1.00 83.00 85 LEU A N 1
ATOM 714 C CA . LEU A 1 85 ? 21.555 -9.934 -14.649 1.00 83.00 85 LEU A CA 1
ATOM 715 C C . LEU A 1 85 ? 21.810 -10.682 -15.968 1.00 83.00 85 LEU A C 1
ATOM 717 O O . LEU A 1 85 ? 22.213 -11.835 -15.922 1.00 83.00 85 LEU A O 1
ATOM 721 N N . ARG A 1 86 ? 21.565 -10.070 -17.136 1.00 77.00 86 ARG A N 1
ATOM 722 C CA . ARG A 1 86 ? 21.884 -10.674 -18.447 1.00 77.00 86 ARG A CA 1
ATOM 723 C C . ARG A 1 86 ? 23.358 -10.546 -18.830 1.00 77.00 86 ARG A C 1
ATOM 725 O O . ARG A 1 86 ? 23.779 -11.198 -19.780 1.00 77.00 86 ARG A O 1
ATOM 732 N N . LEU A 1 87 ? 24.101 -9.662 -18.166 1.00 70.75 87 LEU A N 1
ATOM 733 C CA . LEU A 1 87 ? 25.520 -9.413 -18.432 1.00 70.75 87 LEU A CA 1
ATOM 734 C C . LEU A 1 87 ? 26.451 -10.337 -17.625 1.00 70.75 87 LEU A C 1
ATOM 736 O O . LEU A 1 87 ? 27.665 -10.270 -17.816 1.00 70.75 87 LEU A O 1
ATOM 740 N N . PHE A 1 88 ? 25.889 -11.183 -16.758 1.00 58.78 88 PHE A N 1
ATOM 741 C CA . PHE A 1 88 ? 26.576 -12.213 -15.974 1.00 58.78 88 PHE A CA 1
ATOM 742 C C . PHE A 1 88 ? 26.147 -13.610 -16.432 1.00 58.78 88 PHE A C 1
ATOM 744 O O . PHE A 1 88 ? 26.991 -14.529 -16.332 1.00 58.78 88 PHE A O 1
#

pLDDT: mean 94.18, std 6.15, range [58.78, 98.31]

Mean predicted aligned error: 3.56 Å

Foldseek 3Di:
DWKAQQPPRDIFDWDADDPLNVVVHDARIWGDDPQKIKGWHWDPDDQDPPQSRQWIDDPNTITGIDIDHGSVVSVVVVVVVVVVVVVD

Solvent-accessible surface area (backbone atoms only — not comparable to full-atom values): 4977 Å² total; per-residue (Å²): 93,59,33,29,34,64,62,80,64,50,76,42,70,40,42,73,62,48,80,46,55,47,69,78,44,90,47,67,29,30,35,77,55,96,74,25,26,32,34,26,33,78,49,93,66,82,84,54,92,90,48,36,80,45,24,28,36,42,90,97,44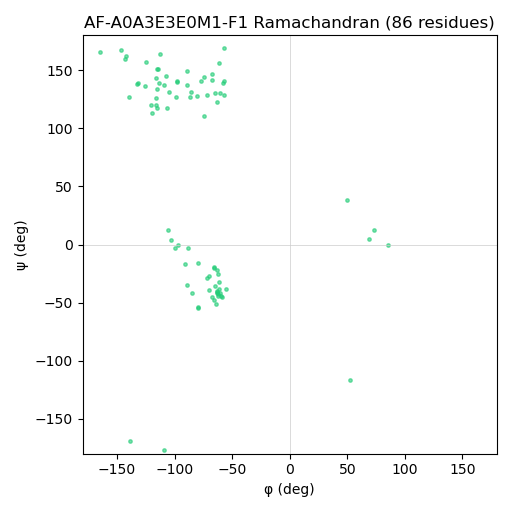,45,22,44,56,46,78,53,63,28,63,68,54,35,49,50,54,49,51,55,52,55,54,56,64,71,78,110